Protein AF-A0A355D826-F1 (afdb_monomer)

Radius of gyration: 17.7 Å; Cα contacts (8 Å, |Δi|>4): 79; chains: 1; bounding box: 50×30×44 Å

Foldseek 3Di:
DALQVVLVVLLVVQLVVLCVVPVDNDSVVSLVVLLVCLVVLVVQLVVLVVQLCQQCVVVVPVDPDHGVDDVSNVVSVVSNVSSVSSNCSSVVHHSVNVVVVCVVVVVVVVVVVVVPD

Solvent-accessible surface area (backbone atoms only — not comparable to full-atom values): 6389 Å² total; per-residue (Å²): 134,55,65,56,55,50,43,52,54,41,50,54,51,53,36,56,54,34,27,70,74,73,73,52,83,55,65,69,60,26,51,53,51,49,38,74,42,42,71,58,39,54,50,48,30,56,48,29,51,49,48,30,41,56,30,56,39,76,80,47,83,92,56,89,75,77,53,66,46,73,66,54,38,50,52,30,49,48,49,30,50,52,30,52,40,47,45,40,54,42,68,70,55,50,54,66,58,51,52,54,51,47,52,55,51,50,54,51,52,53,51,39,49,76,73,72,99

Nearest PDB structures (foldseek):
  7mu5-assembly1_C  TM=6.277E-01  e=1.269E-02  Homo sapiens
  2x3v-assembly2_C  TM=2.683E-01  e=1.484E+00  Mus musculus

Sequence (117 aa):
MDIKELLTMQKSFDRYLAAKQIGQSDNEKLDEWNRSVLDKKLLALSVEVGELANATRCFKYWSTKEDEGTERIKDEFADVLHFLLSVANSLDFTDEDIEHAYIRKHSENYRRQAEGY

Structure (mmCIF, N/CA/C/O backbone):
data_AF-A0A355D826-F1
#
_entry.id   AF-A0A355D826-F1
#
loop_
_atom_site.group_PDB
_atom_site.id
_atom_site.type_symbol
_atom_site.label_atom_id
_atom_site.label_alt_id
_atom_site.label_comp_id
_atom_site.label_asym_id
_atom_site.label_entity_id
_atom_site.label_seq_id
_atom_site.pdbx_PDB_ins_code
_atom_site.Cartn_x
_atom_site.Cartn_y
_atom_site.Cartn_z
_atom_site.occupancy
_atom_site.B_iso_or_equiv
_atom_site.auth_seq_id
_atom_site.auth_comp_id
_atom_site.auth_asym_id
_atom_site.auth_atom_id
_atom_site.pdbx_PDB_model_num
ATOM 1 N N . MET A 1 1 ? -7.262 12.380 -8.044 1.00 71.88 1 MET A N 1
ATOM 2 C CA . MET A 1 1 ? -6.234 11.347 -7.906 1.00 71.88 1 MET A CA 1
ATOM 3 C C . MET A 1 1 ? -6.875 10.000 -8.048 1.00 71.88 1 MET A C 1
ATOM 5 O O . MET A 1 1 ? -7.722 9.647 -7.234 1.00 71.88 1 MET A O 1
ATOM 9 N N . ASP A 1 2 ? -6.542 9.328 -9.136 1.00 93.31 2 ASP A N 1
ATOM 10 C CA . ASP A 1 2 ? -6.891 7.936 -9.376 1.00 93.31 2 ASP A CA 1
ATOM 11 C C . ASP A 1 2 ? -5.714 7.027 -8.973 1.00 93.31 2 ASP A C 1
ATOM 13 O O . ASP A 1 2 ? -4.680 7.486 -8.473 1.00 93.31 2 ASP A O 1
ATOM 17 N N . ILE A 1 3 ? -5.882 5.716 -9.145 1.00 95.19 3 ILE A N 1
ATOM 18 C CA . ILE A 1 3 ? -4.848 4.743 -8.784 1.00 95.19 3 ILE A CA 1
ATOM 19 C C . ILE A 1 3 ? -3.601 4.861 -9.669 1.00 95.19 3 ILE A C 1
ATOM 21 O O . ILE A 1 3 ? -2.491 4.622 -9.193 1.00 95.19 3 ILE A O 1
ATOM 25 N N . LYS A 1 4 ? -3.762 5.297 -10.923 1.00 97.69 4 LYS A N 1
ATOM 26 C CA . LYS A 1 4 ? -2.663 5.547 -11.857 1.00 97.69 4 LYS A CA 1
ATOM 27 C C . LYS A 1 4 ? -1.753 6.664 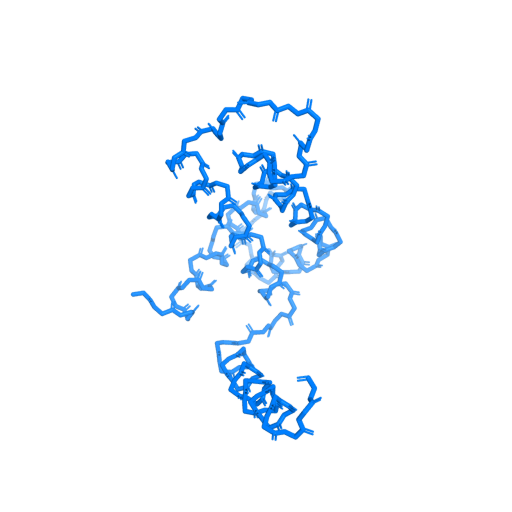-11.351 1.00 97.69 4 LYS A C 1
ATOM 29 O O . LYS A 1 4 ? -0.526 6.511 -11.323 1.00 97.69 4 LYS A O 1
ATOM 34 N N . GLU A 1 5 ? -2.343 7.774 -10.913 1.00 97.94 5 GLU A N 1
ATOM 35 C CA . GLU A 1 5 ? -1.625 8.898 -10.310 1.00 97.94 5 GLU A CA 1
ATOM 36 C C . GLU A 1 5 ? -0.899 8.457 -9.029 1.00 97.94 5 GLU A C 1
ATOM 38 O O . GLU A 1 5 ? 0.295 8.729 -8.877 1.00 97.94 5 GLU A O 1
ATOM 43 N N . LEU A 1 6 ? -1.568 7.695 -8.155 1.00 98.25 6 LEU A N 1
ATOM 44 C CA . LEU A 1 6 ? -0.978 7.173 -6.916 1.00 98.25 6 LEU A CA 1
ATOM 45 C C . LEU A 1 6 ? 0.212 6.235 -7.167 1.00 98.25 6 LEU A C 1
ATOM 47 O O . LEU A 1 6 ? 1.270 6.406 -6.557 1.00 98.25 6 LEU A O 1
ATOM 51 N N . LEU A 1 7 ? 0.081 5.276 -8.088 1.00 98.44 7 LEU A N 1
ATOM 52 C CA . LEU A 1 7 ? 1.172 4.373 -8.470 1.00 98.44 7 LEU A CA 1
ATOM 53 C C . LEU A 1 7 ? 2.366 5.148 -9.032 1.00 98.44 7 LEU A C 1
ATOM 55 O O . LEU A 1 7 ? 3.508 4.854 -8.676 1.00 98.44 7 LEU A O 1
ATOM 59 N N . THR A 1 8 ? 2.108 6.164 -9.860 1.00 98.38 8 THR A N 1
ATOM 60 C CA . THR A 1 8 ? 3.148 7.012 -10.463 1.00 98.38 8 THR A CA 1
ATOM 61 C C . THR A 1 8 ? 3.894 7.827 -9.406 1.00 98.38 8 THR A C 1
ATOM 63 O O . THR A 1 8 ? 5.131 7.894 -9.422 1.00 98.38 8 THR A O 1
ATOM 66 N N . MET A 1 9 ? 3.161 8.419 -8.459 1.00 98.50 9 MET A N 1
ATOM 67 C CA . MET A 1 9 ? 3.742 9.148 -7.330 1.00 98.50 9 MET A CA 1
ATOM 68 C C . MET A 1 9 ? 4.592 8.222 -6.458 1.00 98.50 9 MET A C 1
ATOM 70 O O . ME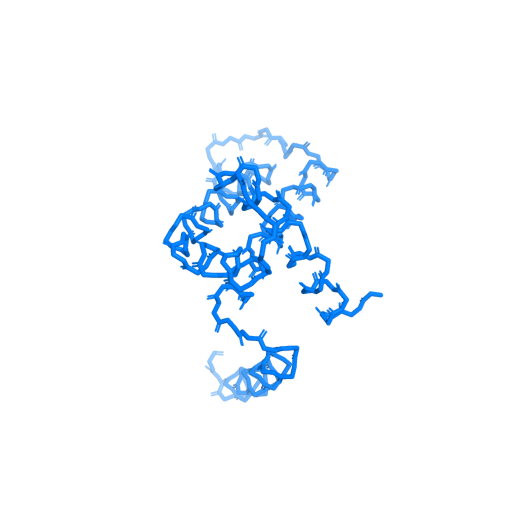T A 1 9 ? 5.752 8.541 -6.184 1.00 98.50 9 MET A O 1
ATOM 74 N N . GLN A 1 10 ? 4.066 7.044 -6.104 1.00 98.75 10 GLN A N 1
ATOM 75 C CA . GLN A 1 10 ? 4.802 6.074 -5.296 1.00 98.75 10 GLN A CA 1
ATOM 76 C C . GLN A 1 10 ? 6.057 5.573 -6.012 1.00 98.75 10 GLN A C 1
ATOM 78 O O . GLN A 1 10 ? 7.127 5.535 -5.414 1.00 98.75 10 GLN A O 1
ATOM 83 N N . LYS A 1 11 ? 5.975 5.254 -7.309 1.00 98.56 11 LYS A N 1
ATOM 84 C CA . LYS A 1 11 ? 7.131 4.805 -8.098 1.00 98.56 11 LYS A CA 1
ATOM 85 C C . LYS A 1 11 ? 8.234 5.860 -8.143 1.00 98.56 11 LYS A C 1
ATOM 87 O O . LYS A 1 11 ? 9.416 5.531 -8.048 1.00 98.56 11 LYS A O 1
ATOM 92 N N . SER A 1 12 ? 7.860 7.133 -8.259 1.00 98.38 12 SER A N 1
ATOM 93 C CA . SER A 1 12 ? 8.812 8.249 -8.233 1.00 98.38 12 SER A CA 1
ATOM 94 C C . SER A 1 12 ? 9.524 8.354 -6.881 1.00 98.38 12 SER A C 1
ATOM 96 O O . SER A 1 12 ? 10.743 8.531 -6.836 1.00 98.38 12 SER A O 1
ATOM 98 N N . PHE A 1 13 ? 8.789 8.185 -5.780 1.00 98.62 13 PHE A N 1
ATOM 99 C CA . PHE A 1 13 ? 9.358 8.180 -4.433 1.00 98.62 13 PHE A CA 1
ATOM 100 C C . PHE A 1 13 ? 10.243 6.949 -4.168 1.00 98.62 13 PHE A C 1
ATOM 102 O O . PHE A 1 13 ? 11.370 7.088 -3.694 1.00 98.62 13 PHE A O 1
ATOM 109 N N . ASP A 1 14 ? 9.801 5.759 -4.567 1.00 98.56 14 ASP A N 1
ATOM 110 C CA . ASP A 1 14 ? 10.563 4.512 -4.464 1.00 98.56 14 ASP A CA 1
ATOM 111 C C . ASP A 1 14 ? 11.888 4.588 -5.243 1.00 98.56 14 ASP A C 1
ATOM 113 O O . ASP A 1 14 ? 12.930 4.125 -4.771 1.00 98.56 14 ASP A O 1
ATOM 117 N N . ARG A 1 15 ? 11.890 5.215 -6.427 1.00 98.56 15 ARG A N 1
ATOM 118 C CA . ARG A 1 15 ? 13.116 5.485 -7.198 1.00 98.56 15 ARG A CA 1
ATOM 119 C C . ARG A 1 15 ? 14.035 6.478 -6.493 1.00 98.56 15 ARG A C 1
ATOM 121 O O . ARG A 1 15 ? 15.246 6.273 -6.476 1.00 98.56 15 ARG A O 1
ATOM 128 N N . TYR A 1 16 ? 13.482 7.521 -5.876 1.00 98.44 16 TYR A N 1
ATOM 129 C CA . TYR A 1 16 ? 14.259 8.464 -5.070 1.00 98.44 16 TYR A CA 1
ATOM 130 C C . TYR A 1 16 ? 14.946 7.778 -3.878 1.00 98.44 16 TYR A C 1
ATOM 132 O O . TYR A 1 16 ? 16.127 8.023 -3.622 1.00 98.44 16 TYR A O 1
ATOM 140 N N . LEU A 1 17 ? 14.242 6.885 -3.175 1.00 98.19 17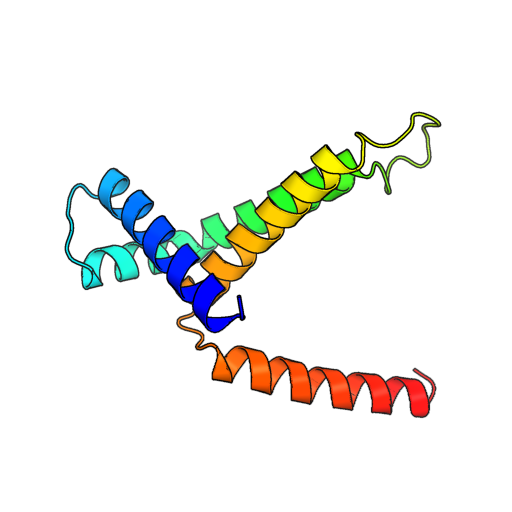 LEU A N 1
ATOM 141 C CA . LEU A 1 17 ? 14.821 6.092 -2.088 1.00 98.19 17 LEU A CA 1
ATOM 142 C C . LEU A 1 17 ? 15.898 5.136 -2.602 1.00 98.19 17 LEU A C 1
ATOM 144 O O . LEU A 1 17 ? 16.993 5.098 -2.044 1.00 98.19 17 LEU A O 1
ATOM 148 N N . ALA A 1 18 ? 15.623 4.421 -3.694 1.00 98.38 18 ALA A N 1
ATOM 149 C CA . ALA A 1 18 ? 16.588 3.531 -4.325 1.00 98.38 18 ALA A CA 1
ATOM 150 C C . ALA A 1 18 ? 17.874 4.278 -4.700 1.00 98.38 18 ALA A C 1
ATOM 152 O O . ALA A 1 18 ? 18.962 3.817 -4.367 1.00 98.38 18 ALA A O 1
ATOM 153 N N . ALA A 1 19 ? 17.767 5.474 -5.287 1.00 98.38 19 ALA A N 1
ATOM 154 C CA . ALA A 1 19 ? 18.920 6.262 -5.722 1.00 98.38 19 ALA A CA 1
ATOM 155 C C . ALA A 1 19 ? 19.851 6.613 -4.557 1.00 98.38 19 ALA A C 1
ATOM 157 O O . ALA A 1 19 ? 21.073 6.563 -4.702 1.00 98.38 19 ALA A O 1
ATOM 158 N N . LYS A 1 20 ? 19.284 6.888 -3.373 1.00 97.94 20 LYS A N 1
ATOM 159 C CA . LYS A 1 20 ? 20.062 7.084 -2.142 1.00 97.94 20 LYS A CA 1
ATOM 160 C C . LYS A 1 20 ? 20.770 5.816 -1.668 1.00 97.94 20 LYS A C 1
ATOM 162 O O . LYS A 1 20 ? 21.845 5.925 -1.090 1.00 97.94 20 LYS A O 1
ATOM 167 N N . GLN A 1 21 ? 20.176 4.645 -1.885 1.00 97.38 21 GLN A N 1
ATOM 168 C CA . GLN A 1 21 ? 20.722 3.365 -1.426 1.00 97.38 21 GLN A CA 1
ATOM 169 C C . GLN A 1 21 ? 21.833 2.837 -2.336 1.00 97.38 21 GLN A C 1
ATOM 171 O O . GLN A 1 21 ? 22.833 2.325 -1.841 1.00 97.38 21 GLN A O 1
ATOM 176 N N . ILE A 1 22 ? 21.675 2.965 -3.657 1.00 97.25 22 ILE A N 1
ATOM 177 C CA . ILE A 1 22 ? 22.626 2.405 -4.633 1.00 97.25 22 ILE A CA 1
ATOM 178 C C . ILE A 1 22 ? 23.574 3.443 -5.248 1.00 97.25 22 ILE A C 1
ATOM 180 O O . ILE A 1 22 ? 24.492 3.068 -5.971 1.00 97.25 22 ILE A O 1
ATOM 184 N N . GLY A 1 23 ? 23.378 4.737 -4.972 1.00 97.06 23 GLY A N 1
ATOM 185 C CA . GLY A 1 23 ? 24.294 5.804 -5.390 1.00 97.06 23 GLY A CA 1
ATOM 186 C C . GLY A 1 23 ? 24.301 6.094 -6.895 1.00 97.06 23 GLY A C 1
ATOM 187 O O . GLY A 1 23 ? 25.296 6.591 -7.415 1.00 97.06 23 GLY A O 1
ATOM 188 N N . GLN A 1 24 ? 23.215 5.786 -7.604 1.00 93.56 24 GLN A N 1
ATOM 189 C CA . GLN A 1 24 ? 23.062 6.044 -9.039 1.00 93.56 24 GLN A CA 1
ATOM 190 C C . GLN A 1 24 ? 21.623 6.445 -9.379 1.00 93.56 24 GLN A C 1
ATOM 192 O O . GLN A 1 24 ? 20.722 6.296 -8.558 1.00 93.56 24 GLN A O 1
ATOM 197 N N . SER A 1 25 ? 21.413 6.954 -10.592 1.00 94.69 25 SER A N 1
ATOM 198 C CA . SER A 1 25 ? 20.135 7.522 -11.047 1.00 94.69 25 SER A CA 1
ATOM 199 C C . SER A 1 25 ? 19.541 6.829 -12.278 1.00 94.69 25 SER A C 1
ATOM 201 O O . SER A 1 25 ? 18.601 7.349 -12.873 1.00 94.69 25 SER A O 1
ATOM 203 N N . ASP A 1 26 ? 20.098 5.692 -12.697 1.00 97.94 26 ASP A N 1
ATOM 204 C CA . ASP A 1 26 ? 19.572 4.930 -13.828 1.00 97.94 26 ASP A CA 1
ATOM 205 C C . ASP A 1 26 ? 18.243 4.250 -13.462 1.00 97.94 26 ASP A C 1
ATOM 207 O O . ASP A 1 26 ? 18.197 3.406 -12.570 1.00 97.94 26 ASP A O 1
ATOM 211 N N . ASN A 1 27 ? 17.156 4.612 -14.148 1.00 97.31 27 ASN A N 1
ATOM 212 C CA . ASN A 1 27 ? 15.808 4.145 -13.806 1.00 97.31 27 ASN A CA 1
ATOM 213 C C . ASN A 1 27 ? 15.655 2.620 -13.862 1.00 97.31 27 ASN A C 1
ATOM 215 O O . ASN A 1 27 ? 14.904 2.071 -13.058 1.00 97.31 27 ASN A O 1
ATOM 219 N N . GLU A 1 28 ? 16.343 1.939 -14.780 1.00 97.38 28 GLU A N 1
ATOM 220 C CA . GLU A 1 28 ? 16.270 0.481 -14.885 1.00 97.38 28 GLU A CA 1
ATOM 221 C C . GLU A 1 28 ? 16.913 -0.166 -13.659 1.00 97.38 28 GLU A C 1
ATOM 223 O O . GLU A 1 28 ? 16.323 -1.056 -13.045 1.00 97.38 28 GLU A O 1
ATOM 228 N N . LYS A 1 29 ? 18.064 0.355 -13.224 1.00 98.31 29 LYS A N 1
ATOM 229 C CA . LYS A 1 29 ? 18.718 -0.093 -11.994 1.00 98.31 29 LYS A CA 1
ATOM 230 C C . LYS A 1 29 ? 17.954 0.249 -10.722 1.00 98.31 29 LYS A C 1
ATOM 232 O O . LYS A 1 29 ? 17.973 -0.536 -9.773 1.00 98.31 29 LYS A O 1
ATOM 23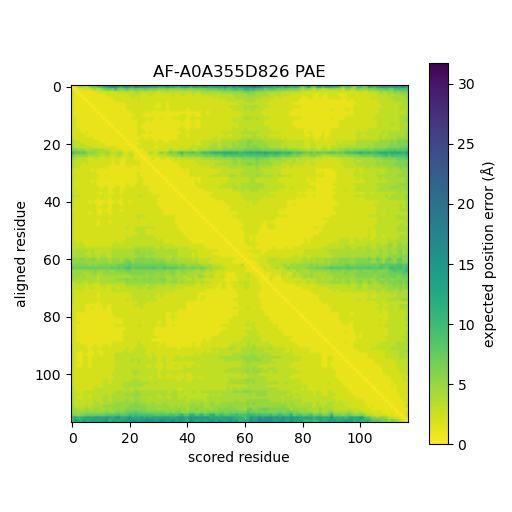7 N N . LEU A 1 30 ? 17.285 1.397 -10.680 1.00 98.56 30 LEU A N 1
ATOM 238 C CA . LEU A 1 30 ? 16.428 1.772 -9.554 1.00 98.56 30 LEU A CA 1
ATOM 239 C C . LEU A 1 30 ? 15.212 0.848 -9.448 1.00 98.56 30 LEU A C 1
ATOM 241 O O . LEU A 1 30 ? 14.848 0.437 -8.345 1.00 98.56 30 LEU A O 1
ATOM 245 N N . ASP A 1 31 ? 14.603 0.497 -10.580 1.00 97.88 31 ASP A N 1
ATOM 246 C CA . ASP A 1 31 ? 13.490 -0.450 -10.630 1.00 97.88 31 ASP A CA 1
ATOM 247 C C . ASP A 1 31 ? 13.964 -1.876 -10.290 1.00 97.88 31 ASP A C 1
ATOM 249 O O . ASP A 1 31 ? 13.311 -2.568 -9.511 1.00 97.88 31 ASP A O 1
ATOM 253 N N . GLU A 1 32 ? 15.134 -2.302 -10.786 1.00 98.19 32 GLU A N 1
ATOM 254 C CA . GLU A 1 32 ? 15.769 -3.585 -10.438 1.00 98.19 32 GLU A CA 1
ATOM 255 C C . GLU A 1 32 ? 15.993 -3.705 -8.924 1.00 98.19 32 GLU A C 1
ATOM 257 O O . GLU A 1 32 ? 15.591 -4.695 -8.307 1.00 98.19 32 GLU A O 1
ATOM 262 N N . TRP A 1 33 ? 16.555 -2.666 -8.301 1.00 98.38 33 TRP A N 1
ATOM 263 C CA . TRP A 1 33 ? 16.739 -2.628 -6.854 1.00 98.38 33 TRP A CA 1
ATOM 264 C C . TRP A 1 33 ? 15.401 -2.678 -6.109 1.00 98.38 33 TRP A C 1
ATOM 266 O O . TRP A 1 33 ? 15.248 -3.478 -5.186 1.00 98.38 33 TRP A O 1
ATOM 276 N N . ASN A 1 34 ? 14.408 -1.892 -6.534 1.00 98.31 34 ASN A N 1
ATOM 277 C CA . ASN A 1 34 ? 13.080 -1.876 -5.915 1.00 98.31 34 ASN A CA 1
ATOM 278 C C . ASN A 1 34 ? 12.377 -3.239 -5.971 1.00 98.31 34 ASN A C 1
ATOM 280 O O . ASN A 1 34 ? 11.688 -3.610 -5.016 1.00 98.31 34 ASN A O 1
ATOM 284 N N . ARG A 1 35 ? 12.557 -4.000 -7.055 1.00 98.38 35 ARG A N 1
ATOM 285 C CA . ARG A 1 35 ? 12.080 -5.388 -7.153 1.00 98.38 35 ARG A CA 1
ATOM 286 C C . ARG A 1 35 ? 12.849 -6.322 -6.220 1.00 98.38 35 ARG A C 1
ATOM 288 O O . ARG A 1 35 ? 12.241 -7.158 -5.558 1.00 98.38 35 ARG A O 1
ATOM 295 N N . SER A 1 36 ? 14.167 -6.147 -6.100 1.00 98.25 36 SER A N 1
ATOM 296 C CA . SER A 1 36 ? 15.019 -6.986 -5.239 1.00 98.25 36 SER A CA 1
ATOM 297 C C . SER A 1 36 ? 14.725 -6.871 -3.735 1.00 98.25 36 SER A C 1
ATOM 299 O O . SER A 1 36 ? 15.083 -7.766 -2.974 1.00 98.25 36 SER A O 1
ATOM 301 N N . VAL A 1 37 ? 14.064 -5.790 -3.303 1.00 98.38 37 VAL A N 1
ATOM 302 C CA . VAL A 1 37 ? 13.669 -5.551 -1.902 1.00 98.38 37 VAL A CA 1
ATOM 303 C C . VAL A 1 37 ? 12.172 -5.764 -1.652 1.00 98.38 37 VAL A C 1
ATOM 305 O O . VAL A 1 37 ? 11.635 -5.285 -0.652 1.00 98.38 37 VAL A O 1
ATOM 308 N N . LEU A 1 38 ? 11.477 -6.474 -2.548 1.00 98.62 38 LEU A N 1
ATOM 309 C CA . LEU A 1 38 ? 10.052 -6.788 -2.402 1.00 98.62 38 LEU A CA 1
ATOM 310 C C . LEU A 1 38 ? 9.741 -7.487 -1.067 1.00 98.62 38 LEU A C 1
ATOM 312 O O . LEU A 1 38 ? 8.745 -7.164 -0.425 1.00 98.62 38 LEU A O 1
ATOM 316 N N . ASP A 1 39 ? 10.614 -8.394 -0.618 1.00 98.50 39 ASP A N 1
ATOM 317 C CA . ASP A 1 39 ? 10.521 -9.074 0.680 1.00 98.50 39 ASP A CA 1
ATOM 318 C C . ASP A 1 39 ? 10.433 -8.080 1.851 1.00 98.50 39 ASP A C 1
ATOM 320 O O . ASP A 1 39 ? 9.593 -8.214 2.741 1.00 98.50 39 ASP A O 1
ATOM 324 N N . LYS A 1 40 ? 11.262 -7.034 1.813 1.00 98.62 40 LYS A N 1
ATOM 325 C CA . LYS A 1 40 ? 11.310 -5.980 2.832 1.00 98.62 40 LYS A CA 1
ATOM 326 C C . LYS A 1 40 ? 10.092 -5.070 2.751 1.00 98.62 40 LYS A C 1
ATOM 328 O O . LYS A 1 40 ? 9.572 -4.693 3.793 1.00 98.62 40 LYS A O 1
ATOM 333 N N . LYS A 1 41 ? 9.607 -4.759 1.544 1.00 98.62 41 LYS A N 1
ATOM 334 C CA . LYS A 1 41 ? 8.371 -3.979 1.348 1.00 98.62 41 LYS A CA 1
ATOM 335 C C . LYS A 1 41 ? 7.139 -4.719 1.877 1.00 98.62 41 LYS A C 1
ATOM 337 O O . LYS A 1 41 ? 6.302 -4.105 2.526 1.00 98.62 41 LYS A O 1
ATOM 342 N N . LEU A 1 42 ? 7.050 -6.034 1.658 1.00 98.69 42 LEU A N 1
ATOM 343 C CA . LEU A 1 42 ? 5.981 -6.872 2.216 1.00 98.69 42 LEU A CA 1
ATOM 344 C C . LEU A 1 42 ? 6.036 -6.925 3.747 1.00 98.69 42 LEU A C 1
ATOM 346 O O . LEU A 1 42 ? 4.998 -6.846 4.402 1.00 98.69 42 LEU A O 1
ATOM 350 N N . LEU A 1 43 ? 7.238 -7.029 4.323 1.00 98.75 43 LEU A N 1
ATOM 351 C CA . LEU A 1 43 ? 7.406 -6.963 5.773 1.00 98.75 43 LEU A CA 1
ATOM 352 C C . LEU A 1 43 ? 7.004 -5.588 6.322 1.00 98.75 43 LEU A C 1
ATOM 354 O O . LEU A 1 43 ? 6.273 -5.533 7.304 1.00 98.75 43 LEU A O 1
ATOM 358 N N . ALA A 1 44 ? 7.431 -4.500 5.679 1.00 98.69 44 ALA A N 1
ATOM 359 C CA . ALA A 1 44 ? 7.062 -3.144 6.074 1.00 98.69 44 ALA A CA 1
ATOM 360 C C . ALA A 1 44 ? 5.542 -2.929 6.011 1.00 98.69 44 ALA A C 1
ATOM 362 O O . ALA A 1 44 ? 4.963 -2.481 6.990 1.00 98.69 44 ALA A O 1
ATOM 363 N N . LEU A 1 45 ? 4.869 -3.393 4.950 1.00 98.81 45 LEU A N 1
ATOM 364 C CA . LEU A 1 45 ? 3.403 -3.393 4.877 1.00 98.81 45 LEU A CA 1
ATOM 365 C C . LEU A 1 45 ? 2.762 -4.099 6.084 1.00 98.81 45 LEU A C 1
ATOM 367 O O . LEU A 1 45 ? 1.796 -3.602 6.655 1.00 98.81 45 LEU A O 1
ATOM 371 N N . SER A 1 46 ? 3.297 -5.253 6.495 1.00 98.75 46 SER A N 1
ATOM 372 C CA . SER A 1 46 ? 2.799 -5.960 7.681 1.00 98.75 46 SER A CA 1
ATOM 373 C C . SER A 1 46 ? 3.031 -5.182 8.978 1.00 98.75 46 SER A C 1
ATOM 375 O O . SER A 1 46 ? 2.230 -5.324 9.904 1.00 98.75 46 SER A O 1
ATOM 377 N N . VAL A 1 47 ? 4.121 -4.419 9.071 1.00 98.75 47 VAL A N 1
ATOM 378 C CA . VAL A 1 47 ? 4.416 -3.561 10.224 1.00 98.75 47 VAL A CA 1
ATOM 379 C C . VAL A 1 47 ? 3.428 -2.399 10.278 1.00 98.75 47 VAL A C 1
ATOM 381 O O . VAL A 1 47 ? 2.799 -2.235 11.319 1.00 98.75 47 VAL A O 1
ATOM 384 N N . GLU A 1 48 ? 3.185 -1.700 9.165 1.00 98.75 48 GLU A N 1
ATOM 385 C CA . GLU A 1 48 ? 2.242 -0.567 9.135 1.00 98.75 48 GLU A CA 1
ATOM 386 C C . GLU A 1 48 ? 0.795 -0.999 9.404 1.00 98.75 48 GLU A C 1
ATOM 388 O O . GLU A 1 48 ? 0.033 -0.312 10.078 1.00 98.75 48 GLU A O 1
ATOM 393 N N . VAL A 1 49 ? 0.394 -2.201 8.972 1.00 98.81 49 VAL A N 1
ATOM 394 C CA . VAL A 1 49 ? -0.910 -2.761 9.375 1.00 98.81 49 VAL A CA 1
ATOM 395 C C . VAL A 1 49 ? -0.976 -2.967 10.897 1.00 98.81 49 VAL A C 1
ATOM 397 O O . VAL A 1 49 ? -2.032 -2.789 11.509 1.00 98.81 49 VAL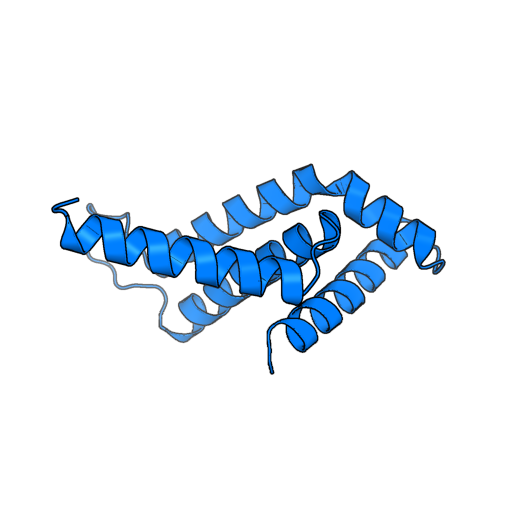 A O 1
ATOM 400 N N . GLY A 1 50 ? 0.145 -3.329 11.526 1.00 98.62 50 GLY A N 1
ATOM 401 C CA . GLY A 1 50 ? 0.274 -3.433 12.979 1.00 98.62 50 GLY A CA 1
ATOM 402 C C . GLY A 1 50 ? 0.247 -2.076 13.691 1.00 98.62 50 GLY A C 1
ATOM 403 O O . GLY A 1 50 ? -0.382 -1.961 14.746 1.00 98.62 50 GLY A O 1
ATOM 404 N N . GLU A 1 51 ? 0.877 -1.051 13.118 1.00 98.75 51 GLU A N 1
ATOM 405 C CA . GLU A 1 51 ? 0.816 0.336 13.598 1.00 98.75 51 GLU A CA 1
ATOM 406 C C . GLU A 1 51 ? -0.621 0.877 13.515 1.00 98.75 51 GLU A C 1
ATOM 408 O O . GLU A 1 51 ? -1.164 1.333 14.522 1.00 98.75 51 GLU A O 1
ATOM 413 N N . LEU A 1 52 ? -1.323 0.671 12.395 1.00 98.69 52 LEU A N 1
ATOM 414 C CA . LEU A 1 52 ? -2.743 1.011 12.250 1.00 98.69 52 LEU A CA 1
ATOM 415 C C . LEU A 1 52 ? -3.629 0.277 13.276 1.00 98.69 52 LEU A C 1
ATOM 417 O O . LEU A 1 52 ? -4.543 0.860 13.875 1.00 98.69 52 LEU A O 1
ATOM 421 N N . ALA A 1 53 ? -3.356 -1.004 13.538 1.00 98.56 53 ALA A N 1
ATOM 422 C CA . ALA A 1 53 ? -4.041 -1.756 14.590 1.00 98.56 53 ALA A CA 1
ATOM 423 C C . ALA A 1 53 ? -3.743 -1.196 15.996 1.00 98.56 53 ALA A C 1
ATOM 425 O O . ALA A 1 53 ? -4.608 -1.219 16.877 1.00 98.56 53 ALA A O 1
ATOM 426 N N . ASN A 1 54 ? -2.535 -0.674 16.225 1.00 98.38 54 ASN A N 1
ATOM 427 C CA . ASN A 1 54 ? -2.164 -0.003 17.467 1.00 98.38 54 ASN A CA 1
ATOM 428 C C . ASN A 1 54 ? -2.858 1.347 17.629 1.00 98.38 54 ASN A C 1
ATOM 430 O O . ASN A 1 54 ? -3.414 1.566 18.709 1.00 98.38 54 ASN A O 1
ATOM 434 N N . ALA A 1 55 ? -2.881 2.171 16.577 1.00 98.38 55 ALA A N 1
ATOM 435 C CA . ALA A 1 55 ? -3.516 3.483 16.551 1.00 98.38 55 ALA A CA 1
ATOM 436 C C . ALA A 1 55 ? -5.017 3.380 16.826 1.00 98.38 55 ALA A C 1
ATOM 438 O O . ALA A 1 55 ? -5.547 4.083 17.680 1.00 98.38 55 ALA A O 1
ATOM 439 N N . THR A 1 56 ? -5.692 2.421 16.185 1.00 98.19 56 THR A N 1
ATOM 440 C CA . THR A 1 56 ? -7.113 2.117 16.442 1.00 98.19 56 THR A CA 1
ATOM 441 C C . THR A 1 56 ? -7.346 1.387 17.765 1.00 98.19 56 THR A C 1
ATOM 443 O O . THR A 1 56 ? -8.472 1.326 18.254 1.00 98.19 56 THR A O 1
ATOM 446 N N . ARG A 1 57 ? -6.297 0.779 18.336 1.00 98.25 57 ARG A N 1
ATOM 447 C CA . ARG A 1 57 ? -6.336 -0.075 19.536 1.00 98.25 57 ARG A CA 1
ATOM 448 C C . ARG A 1 57 ? -7.350 -1.221 19.453 1.00 98.25 57 ARG A C 1
ATOM 450 O O . ARG A 1 57 ? -7.709 -1.787 20.486 1.00 98.25 57 ARG A O 1
ATOM 457 N N . CYS A 1 58 ? -7.778 -1.606 18.252 1.00 96.81 58 CYS A N 1
ATOM 458 C CA . CYS A 1 58 ? -8.919 -2.497 18.029 1.00 96.81 58 CYS A CA 1
ATOM 459 C C . CYS A 1 58 ? -8.749 -3.897 18.645 1.00 96.81 58 CYS A C 1
ATOM 461 O O . CYS A 1 58 ? -9.727 -4.548 19.001 1.00 96.81 58 CYS A O 1
ATOM 463 N N . PHE A 1 59 ? -7.507 -4.349 18.831 1.00 97.12 59 PHE A N 1
ATOM 464 C CA . PHE A 1 59 ? -7.194 -5.647 19.430 1.00 97.12 59 PHE A CA 1
ATOM 465 C C . PHE A 1 59 ? -7.005 -5.603 20.957 1.00 97.12 59 PHE A C 1
ATOM 467 O O . PHE A 1 59 ? -6.909 -6.653 21.592 1.00 97.12 59 PHE A O 1
ATOM 474 N N . LYS A 1 60 ? -6.938 -4.415 21.575 1.00 97.12 60 LYS A N 1
ATOM 475 C CA . LYS A 1 60 ? -6.623 -4.236 23.006 1.00 97.12 60 LYS A CA 1
ATOM 476 C C . LYS A 1 60 ? -7.873 -4.384 23.885 1.00 97.12 60 LYS A C 1
ATOM 478 O O . LYS A 1 60 ? -8.170 -3.508 24.692 1.00 97.12 60 LYS A O 1
ATOM 483 N N . TYR A 1 61 ? -8.576 -5.517 23.779 1.00 96.50 61 TYR A N 1
ATOM 484 C CA . TYR A 1 61 ? -9.840 -5.795 24.491 1.00 96.50 61 TYR A CA 1
ATOM 485 C C . TYR A 1 61 ? -9.726 -5.801 26.030 1.00 96.50 61 TYR A C 1
ATOM 487 O O . TYR A 1 61 ? -10.733 -5.776 26.732 1.00 96.50 61 TYR A O 1
ATOM 495 N N . TRP A 1 62 ? -8.505 -5.826 26.571 1.00 98.12 62 TRP A N 1
ATOM 496 C CA . TRP A 1 62 ? -8.218 -5.721 28.007 1.00 98.12 62 TRP A CA 1
ATOM 497 C C . TRP A 1 62 ? -8.067 -4.273 28.507 1.00 98.12 62 TRP A C 1
ATOM 499 O O . TRP A 1 62 ? -7.694 -4.057 29.660 1.00 98.12 62 TRP A O 1
ATOM 509 N N . SER A 1 63 ? -8.278 -3.265 27.657 1.00 97.31 63 SER A N 1
ATOM 510 C CA . SER A 1 63 ? -8.055 -1.857 27.987 1.00 97.31 63 SER A CA 1
ATOM 511 C C . SER A 1 63 ? -9.231 -0.980 27.571 1.00 97.31 63 SER A C 1
ATOM 513 O O . SER A 1 63 ? -9.791 -1.153 26.499 1.00 97.31 63 SER A O 1
ATOM 515 N N . THR A 1 64 ? -9.549 0.017 28.399 1.00 96.88 64 THR A N 1
ATOM 516 C CA . THR A 1 64 ? -10.605 1.011 28.144 1.00 96.88 64 THR A CA 1
ATOM 517 C C . THR A 1 64 ? -10.077 2.347 27.613 1.00 96.88 64 THR A C 1
ATOM 519 O O . THR A 1 64 ? -10.842 3.300 27.513 1.00 96.88 64 THR A O 1
ATOM 522 N N . LYS A 1 65 ? -8.771 2.469 27.328 1.00 97.44 65 LYS A N 1
ATOM 523 C CA . LYS A 1 65 ? -8.224 3.711 26.756 1.00 97.44 65 LYS A CA 1
ATOM 524 C C . LYS A 1 65 ? -8.717 3.887 25.318 1.00 97.44 65 LYS A C 1
ATOM 526 O O . LYS A 1 65 ? -8.691 2.912 24.563 1.00 97.44 65 LYS A O 1
ATOM 531 N N . GLU A 1 66 ? -9.067 5.122 24.974 1.00 97.06 66 GLU A N 1
ATOM 532 C CA . GLU A 1 66 ? -9.455 5.547 23.624 1.00 97.06 66 GLU A CA 1
ATOM 533 C C . GLU A 1 66 ? -8.318 5.372 22.611 1.00 97.06 66 GLU A C 1
ATOM 535 O O . GLU A 1 66 ? -7.154 5.240 23.008 1.00 97.06 66 GLU A O 1
ATOM 540 N N . ASP A 1 67 ? -8.686 5.334 21.325 1.00 97.19 67 ASP A N 1
ATOM 541 C CA . ASP A 1 67 ? -7.766 5.309 20.185 1.00 97.19 67 ASP A CA 1
ATOM 542 C C . ASP A 1 67 ? -6.835 6.534 20.145 1.00 97.19 67 ASP A C 1
ATOM 544 O O . ASP A 1 67 ? -6.966 7.482 20.918 1.00 97.19 67 ASP A O 1
ATOM 548 N N . GLU A 1 68 ? -5.822 6.481 19.284 1.00 97.75 68 GLU A N 1
ATOM 549 C CA . GLU A 1 68 ? -4.800 7.531 19.184 1.00 97.75 68 GLU A CA 1
ATOM 550 C C . GLU A 1 68 ? -5.291 8.792 18.444 1.00 97.75 68 GLU A C 1
ATOM 552 O O . GLU A 1 68 ? -4.508 9.707 18.184 1.00 97.75 68 GLU A O 1
ATOM 557 N N . GLY A 1 69 ? -6.588 8.873 18.136 1.00 98.06 69 GLY A N 1
ATOM 558 C CA . GLY A 1 69 ? -7.219 9.985 17.449 1.00 98.06 69 GLY A CA 1
ATOM 559 C C . GLY A 1 69 ? -7.262 9.810 15.933 1.00 98.06 69 GLY A C 1
ATOM 560 O O . GLY A 1 69 ? -6.421 9.164 15.306 1.00 98.06 69 GLY A O 1
ATOM 561 N N . THR A 1 70 ? -8.261 10.445 15.317 1.00 98.25 70 THR A N 1
ATOM 562 C CA . THR A 1 70 ? -8.555 10.310 13.884 1.00 98.25 70 THR A CA 1
ATOM 563 C C . THR A 1 70 ? -7.383 10.670 12.972 1.00 98.25 70 THR A C 1
ATOM 565 O O . THR A 1 70 ? -7.175 9.980 11.979 1.00 98.25 70 THR A O 1
ATOM 568 N N . GLU A 1 71 ? -6.619 11.720 13.279 1.00 98.31 71 GLU A N 1
ATOM 569 C CA . GLU A 1 71 ? -5.490 12.120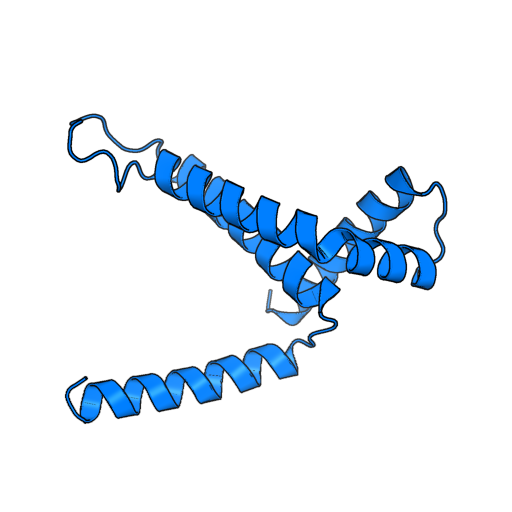 12.426 1.00 98.31 71 GLU A CA 1
ATOM 570 C C . GLU A 1 71 ? -4.369 11.078 12.458 1.00 98.31 71 GLU A C 1
ATOM 572 O O . GLU A 1 71 ? -3.906 10.662 11.403 1.00 98.31 71 GLU A O 1
ATOM 577 N N . ARG A 1 72 ? -4.041 10.538 13.639 1.00 98.12 72 ARG A N 1
ATOM 578 C CA . ARG A 1 72 ? -3.050 9.463 13.756 1.00 98.12 72 ARG A CA 1
ATOM 579 C C . ARG A 1 72 ? -3.479 8.211 12.990 1.00 98.12 72 ARG A C 1
ATOM 581 O O . ARG A 1 72 ? -2.668 7.601 12.310 1.00 98.12 72 ARG A O 1
ATOM 588 N N . ILE A 1 73 ? -4.761 7.854 13.056 1.00 98.62 73 ILE A N 1
ATOM 589 C CA . ILE A 1 73 ? -5.311 6.711 12.310 1.00 98.62 73 ILE A CA 1
ATOM 590 C C . ILE A 1 73 ? -5.230 6.936 10.792 1.00 98.62 73 ILE A C 1
ATOM 592 O O . ILE A 1 73 ? -4.954 5.991 10.056 1.00 98.62 73 ILE A O 1
ATOM 596 N N . LYS A 1 74 ? -5.482 8.160 10.308 1.00 98.62 74 LYS A N 1
ATOM 597 C CA . LYS A 1 74 ? -5.363 8.488 8.878 1.00 98.62 74 LYS A CA 1
ATOM 598 C C . LYS A 1 74 ? -3.921 8.393 8.394 1.00 98.62 74 LYS A C 1
ATOM 600 O O . LYS A 1 74 ? -3.719 7.866 7.305 1.00 98.62 74 LYS A O 1
ATOM 605 N N . ASP A 1 75 ? -2.968 8.875 9.188 1.00 98.50 75 ASP A N 1
ATOM 606 C CA . ASP A 1 75 ? -1.541 8.786 8.866 1.00 98.50 75 ASP A CA 1
ATOM 607 C C . ASP A 1 75 ? -1.118 7.318 8.738 1.00 98.50 75 ASP A C 1
ATOM 609 O O . ASP A 1 75 ? -0.626 6.909 7.692 1.00 98.50 75 ASP A O 1
ATOM 613 N N . GLU A 1 76 ? -1.463 6.486 9.724 1.00 98.69 76 GLU A N 1
ATOM 614 C CA . GLU A 1 76 ? -1.146 5.052 9.685 1.00 98.69 76 GLU A CA 1
ATOM 615 C C . GLU A 1 76 ? -1.839 4.310 8.535 1.00 98.69 76 GLU A C 1
ATOM 617 O O . GLU A 1 76 ? -1.288 3.405 7.908 1.00 98.69 76 GLU A O 1
ATOM 622 N N . PHE A 1 77 ? -3.064 4.711 8.194 1.00 98.69 77 PHE A N 1
ATOM 623 C CA . PHE A 1 77 ? -3.738 4.184 7.012 1.00 98.69 77 PHE A CA 1
ATOM 624 C C . PHE A 1 77 ? -3.020 4.589 5.714 1.00 98.69 77 PHE A C 1
ATOM 626 O O . PHE A 1 77 ? -2.946 3.792 4.773 1.00 98.69 77 PHE A O 1
ATOM 633 N N . ALA A 1 78 ? -2.495 5.814 5.644 1.00 98.50 78 ALA A N 1
ATOM 634 C CA . ALA A 1 78 ? -1.721 6.281 4.503 1.00 98.50 78 ALA A CA 1
ATOM 635 C C . ALA A 1 78 ? -0.384 5.534 4.383 1.00 98.50 78 ALA A C 1
ATOM 637 O O . ALA A 1 78 ? -0.001 5.185 3.267 1.00 98.50 78 ALA A O 1
ATOM 638 N N . ASP A 1 79 ? 0.272 5.201 5.496 1.00 98.75 79 ASP A N 1
ATOM 639 C CA . ASP A 1 79 ? 1.498 4.394 5.504 1.00 98.75 79 ASP A CA 1
ATOM 640 C C . ASP A 1 79 ? 1.246 2.971 4.975 1.00 98.75 79 ASP A C 1
ATOM 642 O O . ASP A 1 79 ? 1.974 2.481 4.101 1.00 98.75 79 ASP A O 1
ATOM 646 N N . VAL A 1 80 ? 0.129 2.345 5.367 1.00 98.81 80 VAL A N 1
ATOM 647 C CA . VAL A 1 80 ? -0.332 1.080 4.762 1.00 98.81 80 VAL A CA 1
ATOM 648 C C . VAL A 1 80 ? -0.524 1.227 3.247 1.00 98.81 80 VAL A C 1
ATOM 650 O O . VAL A 1 80 ? -0.091 0.364 2.476 1.00 98.81 80 VAL A O 1
ATOM 653 N N . LEU A 1 81 ? -1.157 2.315 2.795 1.00 98.56 81 LEU A N 1
ATOM 654 C CA . LEU A 1 81 ? -1.373 2.569 1.370 1.00 98.56 81 LEU A CA 1
ATOM 655 C C . LEU A 1 81 ? -0.049 2.766 0.613 1.00 98.56 81 LEU A C 1
ATOM 657 O O . LEU A 1 81 ? 0.107 2.204 -0.473 1.00 98.56 81 LEU A O 1
ATOM 661 N N . HIS A 1 82 ? 0.910 3.500 1.182 1.00 98.69 82 HIS A N 1
ATOM 662 C CA . HIS A 1 82 ? 2.237 3.708 0.600 1.00 98.69 82 HIS A CA 1
ATOM 663 C C . HIS A 1 82 ? 2.924 2.373 0.299 1.00 98.69 82 HIS A C 1
ATOM 665 O O . HIS A 1 82 ? 3.326 2.128 -0.843 1.00 98.69 82 HIS A O 1
ATOM 671 N N . PHE A 1 83 ? 2.992 1.465 1.277 1.00 98.75 83 PHE A N 1
ATOM 672 C CA . PHE A 1 83 ? 3.630 0.167 1.054 1.00 98.75 83 PHE A CA 1
ATOM 673 C C . PHE A 1 83 ? 2.824 -0.756 0.142 1.00 98.75 83 PHE A C 1
ATOM 675 O O . PHE A 1 83 ? 3.427 -1.506 -0.629 1.00 98.75 83 PHE A O 1
ATOM 682 N N . LEU A 1 84 ? 1.490 -0.683 0.152 1.00 98.56 84 LEU A N 1
ATOM 683 C CA . LEU A 1 84 ? 0.665 -1.437 -0.793 1.00 98.56 84 LEU A CA 1
ATOM 684 C C . LEU A 1 84 ? 0.962 -1.023 -2.246 1.00 98.56 84 LEU A C 1
ATOM 686 O O . LEU A 1 84 ? 1.157 -1.884 -3.107 1.00 98.56 84 LEU A O 1
ATOM 690 N N . LEU A 1 85 ? 1.066 0.283 -2.510 1.00 98.75 85 LEU A N 1
ATOM 691 C CA . LEU A 1 85 ? 1.437 0.828 -3.820 1.00 98.75 85 LEU A CA 1
ATOM 692 C C . LEU A 1 85 ? 2.884 0.472 -4.197 1.00 98.75 85 LEU A C 1
ATOM 694 O O . LEU A 1 85 ? 3.156 0.135 -5.350 1.00 98.75 85 LEU A O 1
ATOM 698 N N . SER A 1 86 ? 3.818 0.499 -3.242 1.00 98.69 86 SER A N 1
ATOM 699 C CA . SER A 1 86 ? 5.207 0.080 -3.471 1.00 98.69 86 SER A CA 1
ATOM 700 C C . SER A 1 86 ? 5.313 -1.404 -3.818 1.00 98.69 86 SER A C 1
ATOM 702 O O . SER A 1 86 ? 6.116 -1.773 -4.674 1.00 98.69 86 SER A O 1
ATOM 704 N N . VAL A 1 87 ? 4.507 -2.260 -3.182 1.00 98.75 87 VAL A N 1
ATOM 705 C CA . VAL A 1 87 ? 4.422 -3.692 -3.505 1.00 98.75 87 VAL A CA 1
ATOM 706 C C . VAL A 1 87 ? 3.856 -3.890 -4.908 1.00 98.75 87 VAL A C 1
ATOM 708 O O . VAL A 1 87 ? 4.453 -4.629 -5.685 1.00 98.75 87 VAL A O 1
ATOM 711 N N . ALA A 1 88 ? 2.766 -3.202 -5.264 1.00 98.50 88 ALA A N 1
ATOM 712 C CA . ALA A 1 88 ? 2.190 -3.273 -6.608 1.00 98.50 88 ALA A CA 1
ATOM 713 C C . ALA A 1 88 ? 3.204 -2.860 -7.691 1.00 98.50 88 ALA A C 1
ATOM 715 O O . ALA A 1 88 ? 3.412 -3.595 -8.654 1.00 98.50 88 ALA A O 1
ATOM 716 N N . ASN A 1 89 ? 3.912 -1.744 -7.484 1.00 98.62 89 ASN A N 1
ATOM 717 C CA . ASN A 1 89 ? 4.973 -1.287 -8.384 1.00 98.62 89 ASN A CA 1
ATOM 718 C C . ASN A 1 89 ? 6.143 -2.283 -8.480 1.00 98.62 89 ASN A C 1
ATOM 720 O O . ASN A 1 89 ? 6.666 -2.503 -9.568 1.00 98.62 89 ASN A O 1
ATOM 724 N N . SER A 1 90 ? 6.558 -2.901 -7.368 1.00 98.25 90 SER A N 1
ATOM 725 C CA . SER A 1 90 ? 7.612 -3.932 -7.359 1.00 98.25 90 SER A CA 1
ATOM 726 C C . SER A 1 90 ? 7.174 -5.261 -7.996 1.00 98.25 90 SER A C 1
ATOM 728 O O . SER A 1 90 ? 8.028 -6.087 -8.305 1.00 98.25 90 SER A O 1
ATOM 730 N N . LEU A 1 91 ? 5.873 -5.484 -8.186 1.00 98.12 91 LEU A N 1
ATOM 731 C CA . LEU A 1 91 ? 5.318 -6.614 -8.939 1.00 98.12 91 LEU A CA 1
ATOM 732 C C . LEU A 1 91 ? 5.034 -6.260 -10.409 1.00 98.12 91 LEU A C 1
ATOM 734 O O . LEU A 1 91 ? 4.480 -7.085 -11.131 1.00 98.12 91 LEU A O 1
ATOM 738 N N . ASP A 1 92 ? 5.410 -5.048 -10.834 1.00 97.50 92 ASP A N 1
ATOM 739 C CA . ASP A 1 92 ? 5.155 -4.493 -12.165 1.00 97.50 92 ASP A CA 1
ATOM 740 C C . ASP A 1 92 ? 3.655 -4.480 -12.547 1.00 97.50 92 ASP A C 1
ATOM 742 O O . ASP A 1 92 ? 3.305 -4.601 -13.720 1.00 97.50 92 ASP A O 1
ATOM 746 N N . PHE A 1 93 ? 2.755 -4.315 -11.567 1.00 98.19 93 PHE A N 1
ATOM 747 C CA . PHE A 1 93 ? 1.317 -4.176 -11.828 1.00 98.19 93 PHE A CA 1
ATOM 748 C C . PHE A 1 93 ? 0.983 -2.800 -12.408 1.00 98.19 93 PHE A C 1
ATOM 750 O O . PHE A 1 93 ? 1.418 -1.769 -11.890 1.00 98.19 93 PHE A O 1
ATOM 757 N N . THR A 1 94 ? 0.166 -2.794 -13.459 1.00 97.69 94 THR A N 1
ATOM 758 C CA . THR A 1 94 ? -0.423 -1.577 -14.033 1.00 97.69 94 THR A CA 1
ATOM 759 C C . THR A 1 94 ? -1.693 -1.165 -13.287 1.00 97.69 94 THR A C 1
ATOM 761 O O . THR A 1 94 ? -2.266 -1.950 -12.524 1.00 97.69 94 THR A O 1
ATOM 764 N N . ASP A 1 95 ? -2.159 0.068 -13.502 1.00 97.38 95 ASP A N 1
ATOM 765 C CA . ASP A 1 95 ? -3.466 0.498 -13.004 1.00 97.38 95 ASP A CA 1
ATOM 766 C C . ASP A 1 95 ? -4.591 -0.389 -13.558 1.00 97.38 95 ASP A C 1
ATOM 768 O O . ASP A 1 95 ? -5.450 -0.837 -12.794 1.00 97.38 95 ASP A O 1
ATOM 772 N N . GLU A 1 96 ? -4.524 -0.758 -14.839 1.00 97.75 96 GLU A N 1
ATOM 773 C CA . GLU A 1 96 ? -5.510 -1.630 -15.474 1.00 97.75 96 GLU A CA 1
ATOM 774 C C . GLU A 1 96 ? -5.516 -3.052 -14.878 1.00 97.75 96 GLU A C 1
ATOM 776 O O . GLU A 1 96 ? -6.586 -3.642 -14.698 1.00 97.75 96 GLU A O 1
ATOM 781 N N . ASP A 1 97 ? -4.351 -3.613 -14.524 1.00 97.94 97 ASP A N 1
ATOM 782 C CA . ASP A 1 97 ? -4.265 -4.923 -13.857 1.00 97.94 97 ASP A CA 1
ATOM 783 C C . ASP A 1 97 ? -5.011 -4.920 -12.518 1.00 97.94 97 ASP A C 1
ATOM 785 O O . ASP A 1 97 ? -5.773 -5.848 -12.213 1.00 97.94 97 ASP A O 1
ATOM 789 N N . ILE A 1 98 ? -4.808 -3.868 -11.719 1.00 97.19 98 ILE A N 1
ATOM 790 C CA . ILE A 1 98 ? -5.418 -3.735 -10.394 1.00 97.19 98 ILE A CA 1
ATOM 791 C C . ILE A 1 98 ? -6.924 -3.509 -10.523 1.00 97.19 98 ILE A C 1
ATOM 793 O O . ILE A 1 98 ? -7.701 -4.181 -9.839 1.00 97.19 98 ILE A O 1
ATOM 797 N N . GLU A 1 99 ? -7.351 -2.610 -11.411 1.00 97.06 99 GLU A N 1
ATOM 798 C CA . GLU A 1 99 ? -8.765 -2.311 -11.637 1.00 97.06 99 GLU A CA 1
ATOM 799 C C . GLU A 1 99 ? -9.535 -3.548 -12.107 1.00 97.06 99 GLU A C 1
ATOM 801 O O . GLU A 1 99 ? -10.552 -3.918 -11.510 1.00 97.06 99 GLU A O 1
ATOM 806 N N . HIS A 1 100 ? -9.023 -4.261 -13.114 1.00 97.75 100 HIS A N 1
ATOM 807 C CA . HIS A 1 100 ? -9.653 -5.488 -13.598 1.00 97.75 100 HIS A CA 1
ATOM 808 C C . HIS A 1 100 ? -9.699 -6.578 -12.521 1.00 97.75 100 HIS A C 1
ATOM 810 O O . HIS A 1 100 ? -10.721 -7.260 -12.365 1.00 97.75 100 HIS A O 1
ATOM 816 N N . ALA A 1 101 ? -8.616 -6.753 -11.755 1.00 97.81 101 ALA A N 1
ATOM 817 C CA . ALA A 1 101 ? -8.581 -7.719 -10.664 1.00 97.81 101 ALA A CA 1
ATOM 818 C C . ALA A 1 101 ? -9.609 -7.379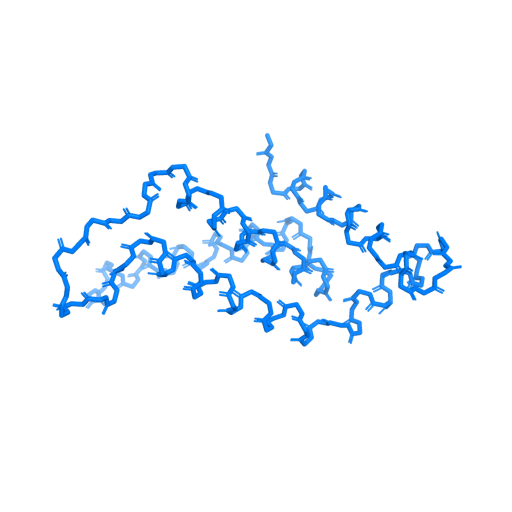 -9.575 1.00 97.81 101 ALA A C 1
ATOM 820 O O . ALA A 1 101 ? -10.317 -8.282 -9.112 1.00 97.81 101 ALA A O 1
ATOM 821 N N . TYR A 1 102 ? -9.724 -6.097 -9.212 1.00 97.19 102 TYR A N 1
ATOM 822 C CA . TYR A 1 102 ? -10.697 -5.605 -8.245 1.00 97.19 102 TYR A CA 1
ATOM 823 C C . TYR A 1 102 ? -12.126 -5.847 -8.726 1.00 97.19 102 TYR A C 1
ATOM 825 O O . TYR A 1 102 ? -12.886 -6.499 -8.015 1.00 97.19 102 TYR A O 1
ATOM 833 N N . ILE A 1 103 ? -12.480 -5.412 -9.941 1.00 97.94 103 ILE A N 1
ATOM 834 C CA . ILE A 1 103 ? -13.831 -5.563 -10.506 1.00 97.94 103 ILE A CA 1
ATOM 835 C C . ILE A 1 103 ? -14.244 -7.036 -10.517 1.00 97.94 103 ILE A C 1
ATOM 837 O O . I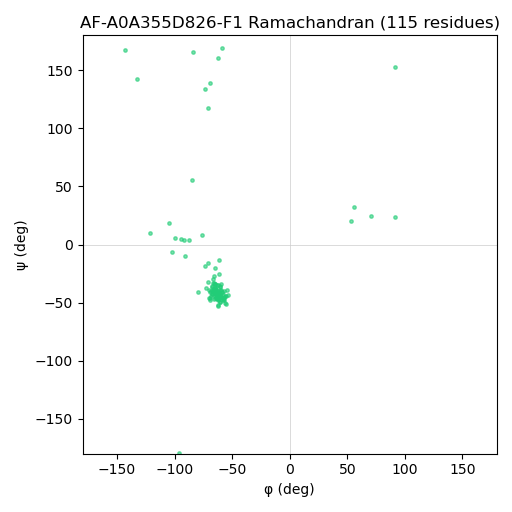LE A 1 103 ? -15.295 -7.395 -9.985 1.00 97.94 103 ILE A O 1
ATOM 841 N N . ARG A 1 104 ? -13.381 -7.915 -11.043 1.00 98.31 104 ARG A N 1
ATOM 842 C CA . ARG A 1 104 ? -13.636 -9.361 -11.079 1.00 98.31 104 ARG A CA 1
ATOM 843 C C . ARG A 1 104 ? -13.872 -9.927 -9.678 1.00 98.31 104 ARG A C 1
ATOM 845 O O . ARG A 1 104 ? -14.816 -10.690 -9.470 1.00 98.31 104 ARG A O 1
ATOM 852 N N . LYS A 1 105 ? -13.011 -9.581 -8.715 1.00 98.00 105 LYS A N 1
ATOM 853 C CA . LYS A 1 105 ? -13.121 -10.068 -7.334 1.00 98.00 105 LYS A CA 1
ATOM 854 C C . LYS A 1 105 ? -14.368 -9.520 -6.640 1.00 98.00 105 LYS A C 1
ATOM 856 O O . LYS A 1 105 ? -15.016 -10.252 -5.898 1.00 98.00 105 LYS A O 1
ATOM 861 N N . HIS A 1 106 ? -14.706 -8.263 -6.897 1.00 97.56 106 HIS A N 1
ATOM 862 C CA . HIS A 1 106 ? -15.875 -7.587 -6.358 1.00 97.56 106 HIS A CA 1
ATOM 863 C C . HIS A 1 106 ? -17.164 -8.271 -6.825 1.00 97.56 106 HIS A C 1
ATOM 865 O O . HIS A 1 106 ? -17.954 -8.696 -5.984 1.00 97.56 106 HIS A O 1
ATOM 871 N N . SER A 1 107 ? -17.338 -8.490 -8.134 1.00 97.81 107 SER A N 1
ATOM 872 C CA . SER A 1 107 ? -18.502 -9.204 -8.681 1.00 97.81 107 SER A CA 1
ATOM 873 C C . SER A 1 107 ? -18.651 -10.618 -8.109 1.00 97.81 107 SER A C 1
ATOM 875 O O . SER A 1 107 ? -19.747 -11.020 -7.725 1.00 97.81 107 SER A O 1
ATOM 877 N N . GLU A 1 108 ? -17.547 -11.360 -7.992 1.00 97.62 108 GLU A N 1
ATOM 878 C CA . GLU A 1 108 ? -17.545 -12.702 -7.401 1.00 97.62 108 GLU A CA 1
ATOM 879 C C . GLU A 1 108 ? -17.922 -12.688 -5.911 1.00 97.62 108 GLU A C 1
ATOM 881 O O . GLU A 1 108 ? -18.669 -13.552 -5.455 1.00 97.62 108 GLU A O 1
ATOM 886 N N . ASN A 1 109 ? -17.449 -11.705 -5.139 1.00 97.44 109 ASN A N 1
ATOM 887 C CA . ASN A 1 109 ? -17.817 -11.574 -3.728 1.00 97.44 109 ASN A CA 1
ATOM 888 C C . ASN A 1 109 ? -19.320 -11.281 -3.559 1.00 97.44 109 ASN A C 1
ATOM 890 O O . ASN A 1 109 ? -19.953 -11.886 -2.696 1.00 97.44 109 ASN A O 1
ATOM 894 N N . TYR A 1 110 ? -19.903 -10.420 -4.402 1.00 97.38 110 TYR A N 1
ATOM 895 C CA . TYR A 1 110 ? -21.352 -10.170 -4.405 1.00 97.38 110 TYR A CA 1
ATOM 896 C C . TYR A 1 110 ? -22.153 -11.427 -4.740 1.00 97.38 110 TYR A C 1
ATOM 898 O O . TYR A 1 110 ? -23.130 -11.732 -4.057 1.00 97.38 110 TYR A O 1
ATOM 906 N N . ARG A 1 111 ? -21.714 -12.190 -5.748 1.00 97.75 111 ARG A N 1
ATOM 907 C CA . ARG A 1 111 ? -22.335 -13.469 -6.109 1.00 97.75 111 ARG A CA 1
ATOM 908 C C . ARG A 1 111 ? -22.340 -14.440 -4.923 1.00 97.75 111 ARG A C 1
ATOM 910 O O . ARG A 1 111 ? -23.379 -15.011 -4.615 1.00 97.75 111 ARG A O 1
ATOM 917 N N . ARG A 1 112 ? -21.214 -14.570 -4.210 1.00 96.94 112 ARG A N 1
ATOM 918 C CA . ARG A 1 112 ? -21.099 -15.434 -3.018 1.00 96.94 112 ARG A CA 1
ATOM 919 C C . ARG A 1 112 ? -22.056 -15.033 -1.898 1.00 96.94 112 ARG A C 1
ATOM 921 O O . ARG A 1 112 ? -22.708 -15.901 -1.335 1.00 96.94 112 ARG A O 1
ATOM 928 N N . GLN A 1 113 ? -22.159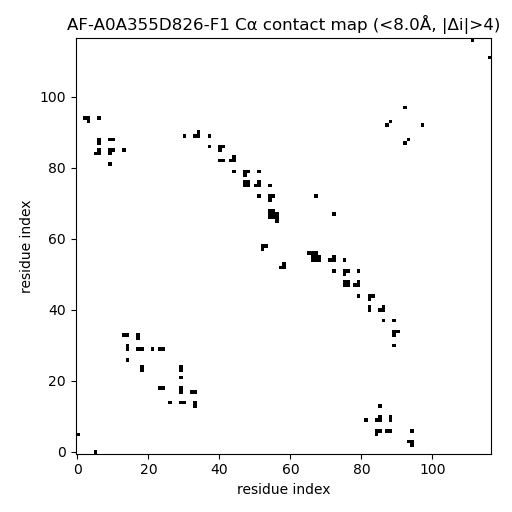 -13.739 -1.593 1.00 97.31 113 GLN A N 1
ATOM 929 C CA . GLN A 1 113 ? -23.085 -13.245 -0.565 1.00 97.31 113 GLN A CA 1
ATOM 930 C C . GLN A 1 113 ? -24.553 -13.481 -0.958 1.00 97.31 113 GLN A C 1
ATOM 932 O O . GLN A 1 113 ? -25.362 -13.865 -0.119 1.00 97.31 113 GLN A O 1
ATOM 937 N N . ALA A 1 114 ? -24.901 -13.331 -2.241 1.00 95.88 114 ALA A N 1
ATOM 938 C CA . ALA A 1 114 ? -26.245 -13.641 -2.737 1.00 95.88 114 ALA A CA 1
ATOM 939 C C . ALA A 1 114 ? -26.590 -15.143 -2.657 1.00 95.88 114 ALA A C 1
ATOM 941 O O . ALA A 1 114 ? -27.759 -15.502 -2.533 1.00 95.88 114 ALA A O 1
ATOM 942 N N . GLU A 1 115 ? -25.581 -16.016 -2.709 1.00 96.62 115 GLU A N 1
ATOM 943 C CA . GLU A 1 115 ? -25.715 -17.477 -2.628 1.00 96.62 115 GLU A CA 1
ATOM 944 C C . GLU A 1 115 ? -25.603 -18.032 -1.193 1.00 96.62 115 GLU A C 1
ATOM 946 O O . GLU A 1 115 ? -25.666 -19.247 -1.003 1.00 96.62 115 GLU A O 1
ATOM 951 N N . GLY A 1 116 ? -25.479 -17.168 -0.178 1.00 91.19 116 GLY A N 1
ATOM 952 C CA . GLY A 1 116 ? -25.488 -17.561 1.236 1.00 91.19 116 GLY A CA 1
ATOM 953 C C . GLY A 1 116 ? -24.118 -17.863 1.852 1.00 91.19 116 GLY A C 1
ATOM 954 O O . GLY A 1 116 ? -24.059 -18.601 2.836 1.00 91.19 116 GLY A O 1
ATOM 955 N N . TYR A 1 117 ? -23.033 -17.320 1.284 1.00 73.81 117 TYR A N 1
ATOM 956 C CA . TYR A 1 117 ? -21.750 -17.192 1.991 1.00 73.81 117 TYR A CA 1
ATOM 957 C C . TYR A 1 117 ? -21.803 -16.119 3.083 1.00 73.81 117 TYR A C 1
ATOM 959 O O . TYR A 1 117 ? -22.554 -15.136 2.899 1.00 73.81 117 TYR A O 1
#

Mean predicted aligned error: 2.9 Å

pLDDT: mean 97.45, std 3.44, range [71.88, 98.81]

Secondary structure (DSSP, 8-state):
--HHHHHHHHHHHHHHHHHHHHS---HHHHHHHHHHTHHHHHHHHHHHHHHHHHHHTTT-TT--PPPS-HHHHHHHHHHHHHHHHHHHHHTT--HHHHHHHHHHHHHHHHHHHHTT-